Protein AF-A0AAW8KM52-F1 (afdb_monomer)

Mean predicted aligned error: 4.84 Å

pLDDT: mean 91.41, std 5.44, range [77.38, 97.88]

Solvent-accessible surface area (backbone atoms only — not comparable to full-atom values): 4736 Å² total; per-residue (Å²): 110,73,70,60,53,53,33,56,78,71,74,46,85,82,77,91,83,82,85,80,83,81,62,53,49,100,85,67,49,73,68,41,74,91,77,68,47,85,57,72,73,66,49,58,77,80,41,55,74,33,44,53,47,11,45,53,33,25,77,69,66,75,34,99,56,80,46,68,39,75,95,121

Radius of gyration: 17.04 Å; Cα contacts (8 Å, |Δi|>4): 51; chains: 1; bounding box: 33×34×41 Å

Foldseek 3Di:
DVVVVVCVVVVHDDDDDDDFDFDADPVRHGDDVVVVDDDCVVVVVPDDPQQVVLQSCVSRVVDVDRDGHDPD

Nearest PDB structures (foldseek):
  8h6j-assembly1_4S  TM=4.940E-01  e=5.062E+00  Homo sapiens

Sequence (72 aa):
PRQIYIQRLLGFDAPAYHHIPLLLDAQGRRLAKRDRDLDLSALSRAMTPQQILGMLAFSCGILSENRPASLD

Secondary structure (DSSP, 8-state):
-HHHHHHHHTTPPPPPP--PPPPB-TTSPBP-GGGT---HHHHTTTS-HHHHHHHHHHHTTSSSS-------

Structure (mmCIF, N/CA/C/O backbone):
data_AF-A0AAW8KM52-F1
#
_entry.id   AF-A0AAW8KM52-F1
#
loop_
_atom_site.group_PDB
_atom_site.id
_atom_site.type_symbol
_atom_site.label_atom_id
_atom_site.label_alt_id
_atom_site.label_comp_id
_atom_site.label_asym_id
_atom_site.label_entity_id
_atom_site.label_seq_id
_atom_site.pdbx_PDB_ins_code
_atom_site.Cartn_x
_atom_site.Cartn_y
_atom_site.Cartn_z
_atom_site.occupancy
_atom_site.B_iso_or_equiv
_atom_site.auth_seq_id
_atom_site.auth_comp_id
_atom_site.auth_asym_id
_atom_site.auth_atom_id
_atom_site.pdbx_PDB_model_num
ATOM 1 N N . PRO A 1 1 ? -13.323 -4.625 15.262 1.00 86.44 1 PRO A N 1
ATOM 2 C CA . PRO A 1 1 ? -11.845 -4.448 15.315 1.00 86.44 1 PRO A CA 1
ATOM 3 C C . PRO A 1 1 ? -11.415 -3.702 16.588 1.00 86.44 1 PRO A C 1
ATOM 5 O O . PRO A 1 1 ? -12.133 -2.800 17.012 1.00 86.44 1 PRO A O 1
ATOM 8 N N . ARG A 1 2 ? -10.272 -4.060 17.195 1.00 94.56 2 ARG A N 1
ATOM 9 C CA . ARG A 1 2 ? -9.806 -3.456 18.466 1.00 94.56 2 ARG A CA 1
ATOM 10 C C . ARG A 1 2 ? -9.551 -1.945 18.361 1.00 94.56 2 ARG A C 1
ATOM 12 O O . ARG A 1 2 ? -9.871 -1.215 19.287 1.00 94.56 2 ARG A O 1
ATOM 19 N N . GLN A 1 3 ? -9.051 -1.478 17.215 1.00 94.62 3 GLN A N 1
ATOM 20 C CA . GLN A 1 3 ? -8.788 -0.055 16.955 1.00 94.62 3 GLN A CA 1
ATOM 21 C C . GLN A 1 3 ? -10.063 0.803 17.048 1.00 94.62 3 GLN A C 1
ATOM 23 O O . GLN A 1 3 ? -10.076 1.802 17.759 1.00 94.62 3 GLN A O 1
ATOM 28 N N . ILE A 1 4 ? -11.152 0.362 16.406 1.00 95.38 4 ILE A N 1
ATOM 29 C CA . ILE A 1 4 ? -12.455 1.054 16.426 1.00 95.38 4 ILE A CA 1
ATOM 30 C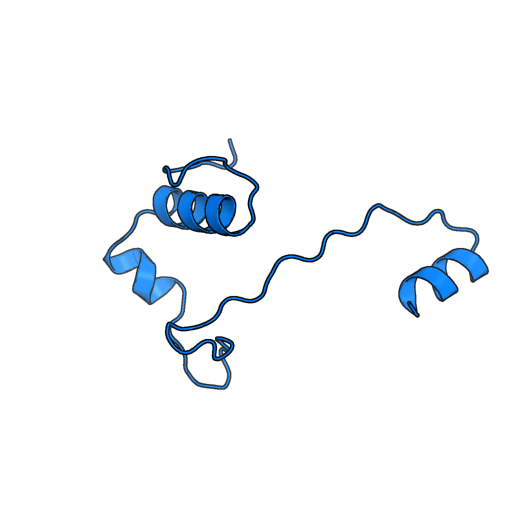 C . ILE A 1 4 ? -13.054 1.070 17.838 1.00 95.38 4 ILE A C 1
ATOM 32 O O . ILE A 1 4 ? -13.652 2.058 18.249 1.00 95.38 4 ILE A O 1
ATOM 36 N N . TYR A 1 5 ? -12.891 -0.020 18.5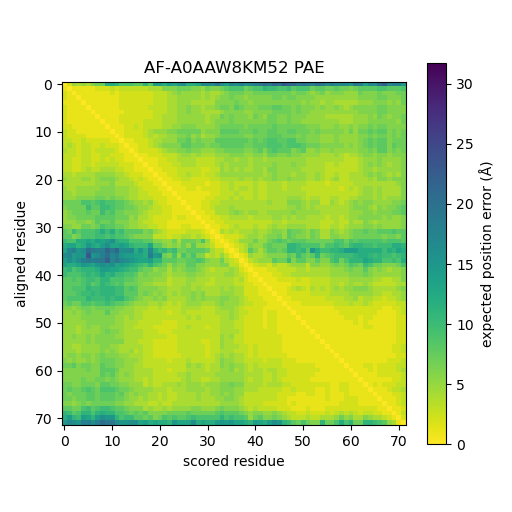95 1.00 95.19 5 TYR A N 1
ATOM 37 C CA . TYR A 1 5 ? -13.376 -0.090 19.974 1.00 95.19 5 TYR A CA 1
ATOM 38 C C . TYR A 1 5 ? -12.727 0.984 20.862 1.00 95.19 5 TYR A C 1
ATOM 40 O O . TYR A 1 5 ? -13.429 1.669 21.597 1.00 95.19 5 TYR A O 1
ATOM 48 N N . ILE A 1 6 ? -11.413 1.187 20.731 1.00 96.31 6 ILE A N 1
ATOM 49 C CA . ILE A 1 6 ? -10.681 2.221 21.477 1.00 96.31 6 ILE A CA 1
ATOM 50 C C . ILE A 1 6 ? -11.146 3.630 21.083 1.00 96.31 6 ILE A C 1
ATOM 52 O O . ILE A 1 6 ? -11.387 4.446 21.964 1.00 96.31 6 ILE A O 1
ATOM 56 N N . GLN A 1 7 ? -11.326 3.912 19.788 1.00 97.00 7 GLN A N 1
ATOM 57 C CA . GLN A 1 7 ? -11.806 5.226 19.325 1.00 97.00 7 GLN A CA 1
ATOM 58 C C . GLN A 1 7 ? -13.158 5.593 19.939 1.00 97.00 7 GLN A C 1
ATOM 60 O O . GLN A 1 7 ? -13.319 6.700 20.442 1.00 97.00 7 GLN A O 1
ATOM 65 N N . ARG A 1 8 ? -14.086 4.629 19.999 1.00 95.94 8 ARG A N 1
ATOM 66 C CA . ARG A 1 8 ? -15.403 4.821 20.622 1.00 95.94 8 ARG A CA 1
ATOM 67 C C . ARG A 1 8 ? -15.307 5.144 22.110 1.00 95.94 8 ARG A C 1
ATOM 69 O O . ARG A 1 8 ? -15.995 6.045 22.569 1.00 95.94 8 ARG A O 1
ATOM 76 N N . LEU A 1 9 ? -14.457 4.431 22.854 1.00 97.88 9 LEU A N 1
ATOM 77 C CA . LEU A 1 9 ? -14.257 4.696 24.284 1.00 97.88 9 LEU A CA 1
ATOM 78 C C . LEU A 1 9 ? -13.684 6.092 24.548 1.00 97.88 9 LEU A C 1
ATOM 80 O O . LEU A 1 9 ? -13.966 6.681 25.584 1.00 97.88 9 LEU A O 1
ATOM 84 N N . LEU A 1 10 ? -12.885 6.605 23.615 1.00 97.69 10 LEU A N 1
ATOM 85 C CA . LEU A 1 10 ? -12.257 7.919 23.710 1.00 97.69 10 LEU A CA 1
ATOM 86 C C . LEU A 1 10 ? -13.102 9.047 23.093 1.00 97.69 10 LEU A C 1
ATOM 88 O O . LEU A 1 10 ? -12.669 10.194 23.115 1.00 97.69 10 LEU A O 1
ATOM 92 N N . GLY A 1 11 ? -14.288 8.747 22.551 1.00 97.56 11 GLY A N 1
ATOM 93 C CA . GLY A 1 11 ? -15.167 9.745 21.933 1.00 97.56 11 GLY A CA 1
ATOM 94 C C . GLY A 1 11 ? -14.667 10.290 20.591 1.00 97.56 11 GLY A C 1
ATOM 95 O O . GLY A 1 11 ? -15.062 11.385 20.203 1.00 97.56 11 GLY A O 1
ATOM 96 N N . PHE A 1 12 ? -13.802 9.554 19.887 1.00 97.31 12 PHE A N 1
ATOM 97 C CA . PHE A 1 12 ? -13.333 9.924 18.551 1.00 97.31 12 PHE A CA 1
ATOM 98 C C . PHE A 1 12 ? -14.197 9.304 17.451 1.00 97.31 12 PHE A C 1
ATOM 100 O O . PHE A 1 12 ? -14.635 8.154 17.559 1.00 97.31 12 PHE A O 1
ATOM 107 N N . ASP A 1 13 ? -14.350 10.040 16.350 1.00 95.12 13 ASP A N 1
ATOM 108 C CA . ASP A 1 13 ? -14.900 9.505 15.107 1.00 95.12 13 ASP A CA 1
ATOM 109 C C . ASP A 1 13 ? -13.951 8.483 14.472 1.00 95.12 13 ASP A C 1
ATOM 111 O O . ASP A 1 13 ? -12.724 8.580 14.576 1.00 95.12 13 ASP A O 1
ATOM 115 N N . ALA A 1 14 ? -14.530 7.496 13.784 1.00 93.12 14 ALA A N 1
ATOM 116 C CA . ALA A 1 14 ? -13.758 6.504 13.050 1.00 93.12 14 ALA A CA 1
ATOM 117 C C . ALA A 1 14 ? -13.479 6.985 11.615 1.00 93.12 14 ALA A C 1
ATOM 119 O O . ALA A 1 14 ? -14.431 7.292 10.892 1.00 93.12 14 ALA A O 1
ATOM 120 N N . PRO A 1 15 ? -12.212 7.009 11.159 1.00 93.69 15 PRO A N 1
ATOM 121 C CA . PRO A 1 15 ? -11.898 7.326 9.772 1.00 93.69 15 PRO A CA 1
ATOM 122 C C . PRO A 1 15 ? -12.306 6.180 8.837 1.00 93.69 15 PRO A C 1
ATOM 124 O O . PRO A 1 15 ? -12.568 5.050 9.262 1.00 93.69 15 PRO A O 1
ATOM 127 N N . ALA A 1 16 ? -12.297 6.455 7.533 1.00 92.56 16 ALA A N 1
ATOM 128 C CA . ALA A 1 16 ? -12.373 5.404 6.528 1.00 92.56 16 ALA A CA 1
ATOM 129 C C . ALA A 1 16 ? -11.083 4.566 6.545 1.00 92.56 16 ALA A C 1
ATOM 131 O O . ALA A 1 16 ? -9.975 5.098 6.471 1.00 92.56 16 ALA A O 1
ATOM 132 N N . TYR A 1 17 ? -11.234 3.245 6.632 1.00 91.94 17 TYR A N 1
ATOM 133 C CA . TYR A 1 17 ? -10.123 2.299 6.583 1.00 91.94 17 TYR A CA 1
ATOM 134 C C . TYR A 1 17 ? -10.054 1.636 5.213 1.00 91.94 17 TYR A C 1
ATOM 136 O O . TYR A 1 17 ? -11.036 1.058 4.751 1.00 91.94 17 TYR A O 1
ATOM 144 N N . HIS A 1 18 ? -8.867 1.651 4.611 1.00 88.44 18 HIS A N 1
ATOM 145 C CA . HIS A 1 18 ? -8.563 0.895 3.401 1.00 88.44 18 HIS A CA 1
ATOM 146 C C . HIS A 1 18 ? -7.456 -0.117 3.692 1.00 88.44 18 HIS A C 1
ATOM 148 O O . HIS A 1 18 ? -6.448 0.206 4.322 1.00 88.44 18 HIS A O 1
ATOM 154 N N . HIS A 1 19 ? -7.647 -1.352 3.232 1.00 88.25 19 HIS A N 1
ATOM 155 C CA . HIS A 1 19 ? -6.663 -2.421 3.358 1.00 88.25 19 HIS A CA 1
ATOM 156 C C . HIS A 1 19 ? -6.030 -2.675 1.994 1.00 88.25 19 HIS A C 1
ATOM 158 O O . HIS A 1 19 ? -6.695 -3.147 1.077 1.00 88.25 19 HIS A O 1
ATOM 164 N N . ILE A 1 20 ? -4.746 -2.350 1.869 1.00 86.31 20 ILE A N 1
ATOM 165 C CA . ILE A 1 20 ? -3.971 -2.607 0.654 1.00 86.31 20 ILE A CA 1
ATOM 166 C C . ILE A 1 20 ? -3.575 -4.095 0.638 1.00 86.31 20 ILE A C 1
ATOM 168 O O . ILE A 1 20 ? -3.166 -4.615 1.684 1.00 86.31 20 ILE A O 1
ATOM 172 N N . PRO A 1 21 ? -3.703 -4.801 -0.502 1.00 85.62 21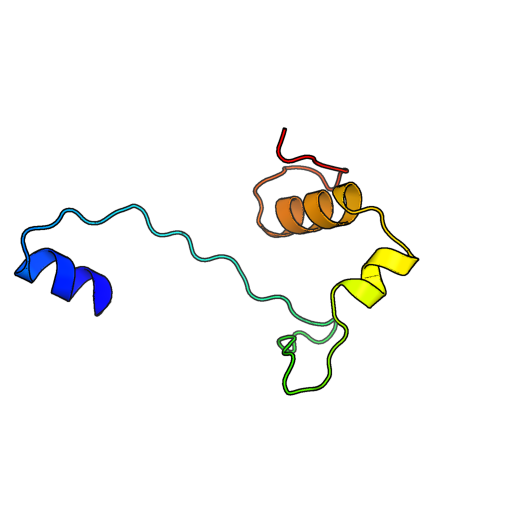 PRO A N 1
ATOM 173 C CA . PRO A 1 21 ? -3.304 -6.200 -0.606 1.00 85.62 21 PRO A CA 1
ATOM 174 C C . PRO A 1 21 ? -1.800 -6.389 -0.368 1.00 85.62 21 PRO A C 1
ATOM 176 O O . PRO A 1 21 ? -0.982 -5.495 -0.582 1.00 85.62 21 PRO A O 1
ATOM 179 N N . LEU A 1 22 ? -1.432 -7.590 0.074 1.00 89.44 22 LEU A N 1
ATOM 180 C CA . LEU A 1 22 ? -0.033 -7.977 0.236 1.00 89.44 22 LEU A CA 1
ATOM 181 C C . LEU A 1 22 ? 0.605 -8.263 -1.125 1.00 89.44 22 LEU A C 1
ATOM 183 O O . LEU A 1 22 ? -0.036 -8.840 -2.000 1.00 89.44 22 LEU A O 1
ATOM 187 N N . LEU A 1 23 ? 1.891 -7.935 -1.266 1.00 88.44 23 LEU A N 1
ATOM 188 C CA . LEU A 1 23 ? 2.678 -8.376 -2.414 1.00 88.44 23 LEU A CA 1
ATOM 189 C C . LEU A 1 23 ? 3.023 -9.859 -2.270 1.00 88.44 23 LEU A C 1
ATOM 191 O O . LEU A 1 23 ? 3.550 -10.294 -1.238 1.00 88.44 23 LEU A O 1
ATOM 195 N N . LEU A 1 24 ? 2.718 -10.616 -3.318 1.00 89.75 24 LEU A N 1
ATOM 196 C CA . LEU A 1 24 ? 2.959 -12.049 -3.410 1.00 89.75 24 LEU A CA 1
ATOM 197 C C . LEU A 1 24 ? 3.918 -12.334 -4.572 1.00 89.75 24 LEU A C 1
ATOM 199 O O . LEU A 1 24 ? 3.945 -11.584 -5.549 1.00 89.75 24 LEU A O 1
ATOM 203 N N . ASP A 1 25 ? 4.691 -13.412 -4.472 1.00 88.06 25 ASP A N 1
ATOM 204 C CA . ASP A 1 25 ? 5.413 -13.959 -5.620 1.00 88.06 25 ASP A CA 1
ATOM 205 C C . ASP A 1 25 ? 4.469 -14.698 -6.586 1.00 88.06 25 ASP A C 1
ATOM 207 O O . ASP A 1 25 ? 3.261 -14.814 -6.3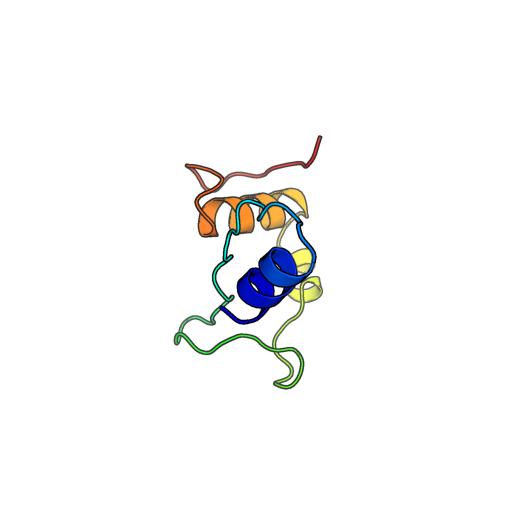58 1.00 88.06 25 ASP A O 1
ATOM 211 N N . ALA A 1 26 ? 5.025 -15.218 -7.683 1.00 88.75 26 ALA A N 1
ATOM 212 C CA . ALA A 1 26 ? 4.265 -15.936 -8.708 1.00 88.75 26 ALA A CA 1
ATOM 213 C C . ALA A 1 26 ? 3.584 -17.220 -8.191 1.00 88.75 26 ALA A C 1
ATOM 215 O O . ALA A 1 26 ? 2.699 -17.754 -8.856 1.00 88.75 26 ALA A O 1
ATOM 216 N N . GLN A 1 27 ? 3.981 -17.718 -7.019 1.00 92.75 27 GLN A N 1
ATOM 217 C CA . GLN A 1 27 ? 3.415 -18.895 -6.365 1.00 92.75 27 GLN A CA 1
ATOM 218 C C . GLN A 1 27 ? 2.441 -18.512 -5.238 1.00 92.75 27 GLN A C 1
ATOM 220 O O . GLN A 1 27 ? 1.927 -19.388 -4.544 1.00 92.75 27 GLN A O 1
ATOM 225 N N . GLY A 1 28 ? 2.162 -17.218 -5.047 1.00 90.25 28 GLY A N 1
ATOM 226 C CA . GLY A 1 28 ? 1.244 -16.722 -4.025 1.00 90.25 28 GLY A CA 1
ATOM 227 C C . GLY A 1 28 ? 1.859 -16.621 -2.627 1.00 90.25 28 GLY A C 1
ATOM 228 O O . GLY A 1 28 ? 1.142 -16.352 -1.660 1.00 90.25 28 GLY A O 1
ATOM 229 N N . ARG A 1 29 ? 3.174 -16.814 -2.477 1.00 93.06 29 ARG A N 1
ATOM 230 C CA . ARG A 1 29 ? 3.858 -16.639 -1.191 1.00 93.06 29 ARG A CA 1
ATOM 231 C C . ARG A 1 29 ? 4.081 -15.153 -0.935 1.00 93.06 29 ARG A C 1
ATOM 233 O O . ARG A 1 29 ? 4.522 -14.410 -1.806 1.00 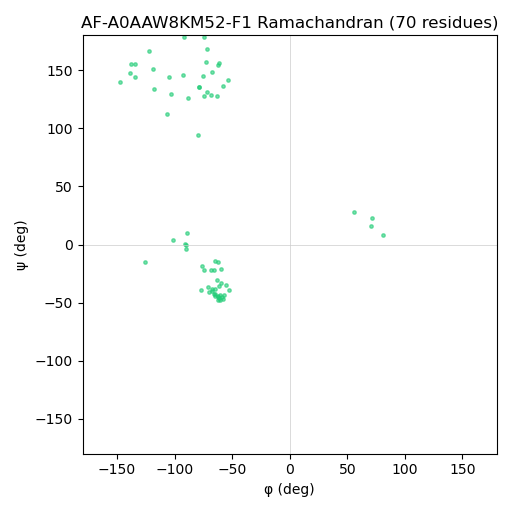93.06 29 ARG A O 1
ATOM 240 N N . ARG A 1 30 ? 3.799 -14.720 0.295 1.00 91.38 30 ARG A N 1
ATOM 241 C CA . ARG A 1 30 ? 4.007 -13.333 0.727 1.00 91.38 30 ARG A CA 1
ATOM 242 C C . ARG A 1 30 ? 5.486 -12.965 0.678 1.00 91.38 30 ARG A C 1
ATOM 244 O O . ARG A 1 30 ? 6.287 -13.626 1.332 1.00 91.38 30 ARG A O 1
ATOM 251 N N . LEU A 1 31 ? 5.797 -11.861 0.003 1.00 88.50 31 LEU A N 1
ATOM 252 C CA . LEU A 1 31 ? 7.140 -11.292 0.001 1.00 88.50 31 LEU A CA 1
ATOM 253 C C . LEU A 1 31 ? 7.456 -10.658 1.363 1.00 88.50 31 LEU A C 1
ATOM 255 O O . LEU A 1 31 ? 6.657 -9.884 1.904 1.00 88.50 31 LEU A O 1
ATOM 259 N N . ALA A 1 32 ? 8.619 -10.966 1.933 1.00 86.69 32 ALA A N 1
ATOM 260 C CA . ALA A 1 32 ? 9.070 -10.406 3.202 1.00 86.69 32 ALA A CA 1
ATOM 261 C C . ALA A 1 32 ? 10.596 -10.254 3.263 1.00 86.69 32 ALA A C 1
ATOM 263 O O . ALA A 1 32 ? 11.353 -11.158 2.925 1.00 86.69 32 ALA A O 1
ATOM 264 N N . LYS A 1 33 ? 11.068 -9.137 3.838 1.00 82.12 33 LYS A N 1
ATOM 265 C CA . LYS A 1 33 ? 12.511 -8.880 4.032 1.00 82.12 33 LYS A CA 1
ATOM 266 C C . LYS A 1 33 ? 13.229 -9.989 4.810 1.00 82.12 33 LYS A C 1
ATOM 268 O O . LYS A 1 33 ? 14.392 -10.272 4.545 1.00 82.12 33 LYS A O 1
ATOM 273 N N . ARG A 1 34 ? 12.544 -10.613 5.779 1.00 81.69 34 ARG A N 1
ATOM 274 C CA . ARG A 1 34 ? 13.093 -11.711 6.595 1.00 81.69 34 ARG A CA 1
ATOM 275 C C . ARG A 1 34 ? 13.506 -12.910 5.746 1.00 81.69 34 ARG A C 1
ATOM 277 O O . ARG A 1 34 ? 14.493 -13.564 6.066 1.00 81.69 34 ARG A O 1
ATOM 284 N N . ASP A 1 35 ? 12.782 -13.147 4.661 1.00 79.75 35 ASP A N 1
ATOM 285 C CA . ASP A 1 35 ? 12.987 -14.300 3.794 1.00 79.75 35 ASP A CA 1
ATOM 286 C C . ASP A 1 35 ? 14.017 -13.982 2.688 1.00 79.75 35 ASP A C 1
ATOM 288 O O . ASP A 1 35 ? 14.227 -14.777 1.779 1.00 79.75 35 ASP A O 1
ATOM 292 N N . ARG A 1 36 ? 14.709 -12.829 2.802 1.00 77.38 36 ARG A N 1
ATOM 293 C CA . ARG A 1 36 ? 15.690 -12.295 1.842 1.00 77.38 36 ARG A CA 1
ATOM 294 C C . ARG A 1 36 ? 15.128 -12.135 0.425 1.00 77.38 36 ARG A C 1
ATOM 296 O O . ARG A 1 36 ? 15.884 -12.198 -0.542 1.00 77.38 36 ARG A O 1
ATOM 303 N N . ASP A 1 37 ? 13.818 -11.912 0.312 1.00 78.62 37 ASP A N 1
ATOM 304 C CA . ASP A 1 37 ? 13.190 -11.580 -0.964 1.00 78.62 37 ASP A CA 1
ATOM 305 C C . ASP A 1 37 ? 13.756 -10.265 -1.530 1.00 78.62 37 ASP A C 1
ATOM 307 O O . ASP A 1 37 ? 14.262 -9.409 -0.796 1.00 78.62 37 ASP A O 1
ATOM 311 N N . LEU A 1 38 ? 13.652 -10.117 -2.854 1.00 77.56 38 LEU A N 1
ATOM 312 C CA . LEU A 1 38 ? 14.144 -8.953 -3.588 1.00 77.56 38 LEU A CA 1
ATOM 313 C C . LEU A 1 38 ? 13.507 -7.659 -3.068 1.00 77.56 38 LEU A C 1
ATOM 315 O O . LEU A 1 38 ? 12.298 -7.581 -2.842 1.00 77.56 38 LEU A O 1
ATOM 319 N N . ASP A 1 39 ? 14.329 -6.626 -2.907 1.00 82.56 39 ASP A N 1
ATOM 320 C CA . ASP A 1 39 ? 13.866 -5.285 -2.577 1.00 82.56 39 ASP A CA 1
ATOM 321 C C . ASP A 1 39 ? 13.617 -4.448 -3.846 1.00 82.56 39 ASP A C 1
ATOM 323 O O . ASP A 1 39 ? 13.837 -4.883 -4.981 1.00 82.56 39 ASP A O 1
ATOM 327 N N . LEU A 1 40 ? 13.165 -3.206 -3.657 1.00 83.88 40 LEU A N 1
ATOM 328 C CA . LEU A 1 40 ? 12.923 -2.280 -4.766 1.00 83.88 40 LEU A CA 1
ATOM 329 C C . LEU A 1 40 ? 14.183 -1.993 -5.603 1.00 83.88 40 LEU A C 1
ATOM 331 O O . LEU A 1 40 ? 14.045 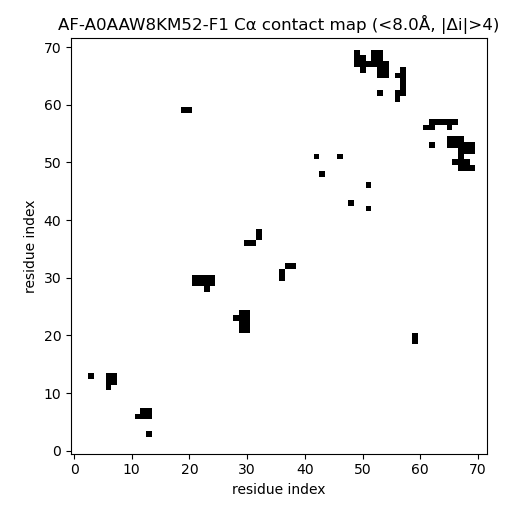-1.600 -6.760 1.00 83.88 40 LEU A O 1
ATOM 335 N N . SER A 1 41 ? 15.394 -2.213 -5.070 1.00 84.94 41 SER A N 1
ATOM 336 C CA . SER A 1 41 ? 16.638 -2.018 -5.828 1.00 84.94 41 SER A CA 1
ATOM 337 C C . SER A 1 41 ? 16.805 -3.043 -6.949 1.00 84.94 41 SER A C 1
ATOM 339 O O . SER A 1 41 ? 17.523 -2.799 -7.917 1.00 84.94 41 SER A O 1
ATOM 341 N N . ALA A 1 42 ? 16.138 -4.196 -6.851 1.00 87.94 42 ALA A N 1
ATOM 342 C CA . ALA A 1 42 ? 16.085 -5.156 -7.942 1.00 87.94 42 ALA A CA 1
ATOM 343 C C . ALA A 1 42 ? 15.231 -4.625 -9.103 1.00 87.94 42 ALA A C 1
ATOM 345 O O . ALA A 1 42 ? 15.625 -4.756 -10.261 1.00 87.94 42 ALA A O 1
ATOM 346 N N . LEU A 1 43 ? 14.102 -3.976 -8.793 1.00 88.75 43 LEU A N 1
ATOM 347 C CA . LEU A 1 43 ? 13.207 -3.389 -9.793 1.00 88.75 43 LEU A CA 1
ATOM 348 C C . LEU A 1 43 ? 13.813 -2.147 -10.450 1.00 88.75 43 LEU A C 1
ATOM 350 O O . LEU A 1 43 ? 13.676 -1.975 -11.658 1.00 88.75 43 LEU A O 1
ATOM 354 N N . SER A 1 44 ? 14.545 -1.318 -9.699 1.00 89.25 44 SER A N 1
ATOM 355 C CA . SER A 1 44 ? 15.159 -0.095 -10.238 1.00 89.25 44 SER A CA 1
ATOM 356 C C . SER A 1 44 ? 16.233 -0.346 -11.304 1.00 89.25 44 SER A C 1
ATOM 358 O O . SER A 1 44 ? 16.606 0.576 -12.022 1.00 89.25 44 SER A O 1
ATOM 360 N N . ARG A 1 45 ? 16.721 -1.588 -11.446 1.00 93.00 45 ARG A N 1
ATOM 361 C CA . ARG A 1 45 ? 17.637 -1.985 -12.532 1.00 93.00 45 ARG A CA 1
ATOM 362 C C . ARG A 1 45 ? 16.939 -2.118 -13.885 1.00 93.00 45 ARG A C 1
ATOM 364 O O . ARG A 1 45 ? 17.616 -2.077 -14.906 1.00 93.00 45 ARG A O 1
ATOM 371 N N . ALA A 1 46 ? 15.621 -2.316 -13.891 1.00 93.88 46 ALA A N 1
ATOM 372 C CA . ALA A 1 46 ? 14.837 -2.595 -15.094 1.00 93.88 46 ALA A CA 1
ATOM 373 C C . ALA A 1 46 ? 13.648 -1.638 -15.293 1.00 93.88 46 ALA A C 1
ATOM 375 O O . ALA A 1 46 ? 13.079 -1.601 -16.380 1.00 93.88 46 ALA A O 1
ATOM 376 N N . MET A 1 47 ? 13.260 -0.880 -14.265 1.00 95.44 47 MET A N 1
ATOM 377 C CA . MET A 1 47 ? 12.079 -0.017 -14.275 1.00 95.44 47 MET A CA 1
ATOM 378 C C . MET A 1 47 ? 12.392 1.359 -13.692 1.00 95.44 47 MET A C 1
ATOM 380 O O . MET A 1 47 ? 13.133 1.489 -12.716 1.00 95.44 47 MET A O 1
ATOM 384 N N . THR A 1 48 ? 11.772 2.394 -14.254 1.00 95.81 48 THR A N 1
ATOM 385 C CA . THR A 1 48 ? 11.785 3.736 -13.669 1.00 95.81 48 THR A CA 1
ATOM 386 C C . THR A 1 48 ? 10.888 3.796 -12.426 1.00 95.81 48 THR A C 1
ATOM 388 O O . THR A 1 48 ? 9.935 3.015 -12.309 1.00 95.81 48 THR A O 1
ATOM 391 N N . PRO A 1 49 ? 11.117 4.747 -11.501 1.00 94.94 49 PRO A N 1
ATOM 392 C CA . PRO A 1 49 ? 10.234 4.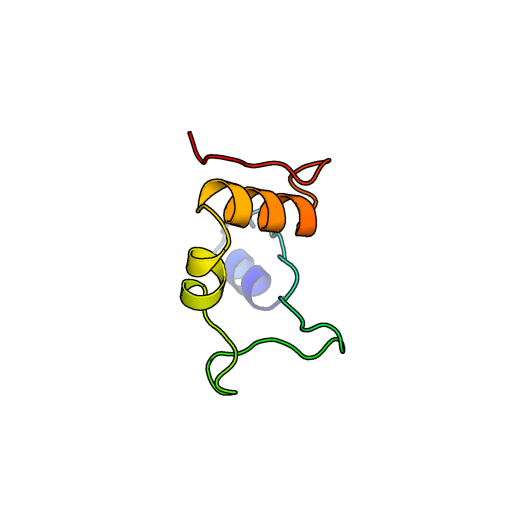951 -10.352 1.00 94.94 49 PRO A CA 1
ATOM 393 C C . PRO A 1 49 ? 8.760 5.125 -10.744 1.00 94.94 49 PRO A C 1
ATOM 395 O O . PRO A 1 49 ? 7.879 4.563 -10.098 1.00 94.94 49 PRO A O 1
ATOM 398 N N . GLN A 1 50 ? 8.491 5.833 -11.844 1.00 97.06 50 GLN A N 1
ATOM 399 C CA . GLN A 1 50 ? 7.142 6.071 -12.352 1.00 97.06 50 GLN A CA 1
ATOM 400 C C . GLN A 1 50 ? 6.481 4.787 -12.859 1.00 97.06 50 GLN A C 1
ATOM 402 O O . GLN A 1 50 ? 5.284 4.586 -12.654 1.00 97.06 50 GLN A O 1
ATOM 407 N N . GLN A 1 51 ? 7.246 3.900 -13.504 1.00 96.75 51 GLN A N 1
ATOM 408 C CA . GLN A 1 51 ? 6.756 2.584 -13.921 1.00 96.75 51 GLN A CA 1
ATOM 409 C C . GLN A 1 51 ? 6.427 1.705 -12.711 1.00 96.75 51 GLN A C 1
ATOM 411 O O . GLN A 1 51 ? 5.383 1.058 -12.697 1.00 96.75 51 GLN A O 1
ATOM 416 N N . ILE A 1 52 ? 7.283 1.707 -11.682 1.00 94.56 52 ILE A N 1
ATOM 417 C CA . ILE A 1 52 ? 7.042 0.956 -10.441 1.00 94.56 52 ILE A CA 1
ATOM 418 C C . ILE A 1 52 ? 5.779 1.475 -9.744 1.00 94.56 52 ILE A C 1
ATOM 420 O O . ILE A 1 52 ? 4.915 0.684 -9.371 1.00 94.56 52 ILE A O 1
ATOM 424 N N . LEU A 1 53 ? 5.643 2.796 -9.604 1.00 95.19 53 LEU A N 1
ATOM 425 C CA . LEU A 1 53 ? 4.478 3.416 -8.974 1.00 95.19 53 L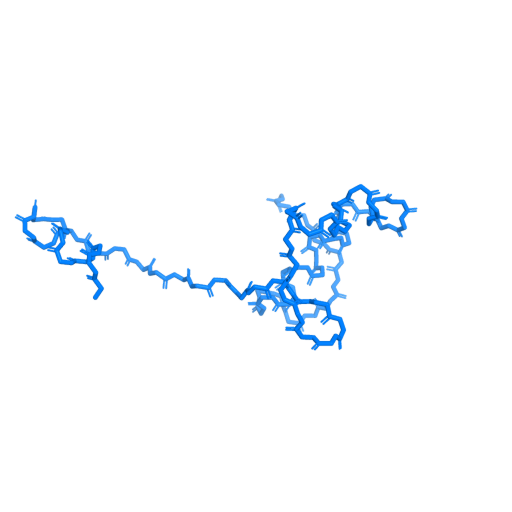EU A CA 1
ATOM 426 C C . LEU A 1 53 ? 3.187 3.096 -9.735 1.00 95.19 53 LEU A C 1
ATOM 428 O O . LEU A 1 53 ? 2.198 2.692 -9.128 1.00 95.19 53 LEU A O 1
ATOM 432 N N . GLY A 1 54 ? 3.217 3.226 -11.061 1.00 96.38 54 GLY A N 1
ATOM 433 C CA . GLY A 1 54 ? 2.098 2.898 -11.937 1.00 96.38 54 GLY A CA 1
ATOM 434 C C . GLY A 1 54 ? 1.637 1.448 -11.810 1.00 96.38 54 GLY A C 1
ATOM 435 O O . GLY A 1 54 ? 0.449 1.184 -11.619 1.00 96.38 54 GLY A O 1
ATOM 436 N N . MET A 1 55 ? 2.590 0.514 -11.822 1.00 95.00 55 MET A N 1
ATOM 437 C CA . MET A 1 55 ? 2.331 -0.913 -11.637 1.00 95.00 55 MET A CA 1
ATOM 438 C C . MET A 1 55 ? 1.662 -1.204 -10.286 1.00 95.00 55 MET A C 1
ATOM 440 O O . MET A 1 55 ? 0.682 -1.945 -10.239 1.00 95.00 55 MET A O 1
ATOM 444 N N . LEU A 1 56 ? 2.158 -0.606 -9.196 1.00 92.50 56 LEU A N 1
ATOM 445 C CA . LEU A 1 56 ? 1.589 -0.782 -7.853 1.00 92.50 56 LEU A CA 1
ATOM 446 C C . LEU A 1 56 ? 0.194 -0.155 -7.728 1.00 92.50 56 LEU A C 1
ATOM 448 O O . LEU A 1 56 ? -0.700 -0.738 -7.117 1.00 92.50 56 LEU A O 1
ATOM 452 N N . ALA A 1 57 ? -0.016 1.022 -8.315 1.00 94.31 57 ALA A N 1
ATOM 453 C CA . ALA A 1 57 ? -1.314 1.685 -8.306 1.00 94.31 57 ALA A CA 1
ATOM 454 C C . ALA A 1 57 ? -2.359 0.876 -9.090 1.00 94.31 57 ALA A C 1
ATOM 456 O O . ALA A 1 57 ? -3.478 0.687 -8.611 1.00 94.31 57 ALA A O 1
ATOM 457 N N . PHE A 1 58 ? -1.984 0.336 -10.252 1.00 94.38 58 PHE A N 1
ATOM 458 C CA . PHE A 1 58 ? -2.831 -0.573 -11.022 1.00 94.38 58 PHE A CA 1
ATOM 459 C C . PHE A 1 58 ? -3.142 -1.859 -10.244 1.00 94.38 58 PHE A C 1
ATOM 461 O O . PHE A 1 58 ? -4.303 -2.249 -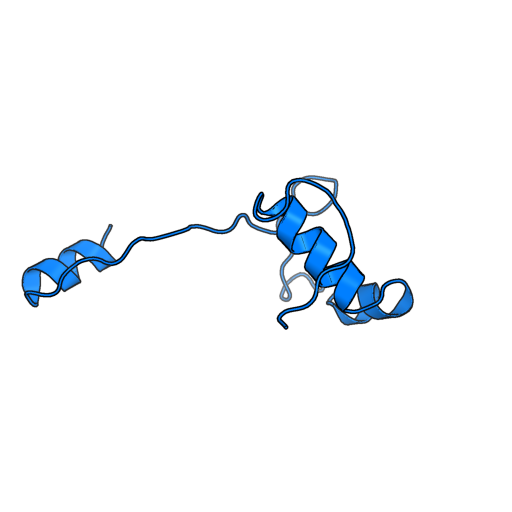10.149 1.00 94.38 58 PHE A O 1
ATOM 468 N N . SER A 1 59 ? -2.148 -2.484 -9.598 1.00 91.75 59 SER A N 1
ATOM 469 C CA . SER A 1 59 ? -2.375 -3.713 -8.821 1.00 91.75 59 SER A CA 1
ATOM 470 C C . SER A 1 59 ? -3.268 -3.502 -7.593 1.00 91.75 59 SER A C 1
ATOM 472 O O . SER A 1 59 ? -3.864 -4.453 -7.095 1.00 91.75 59 SER A O 1
ATOM 474 N N . CYS A 1 60 ? -3.360 -2.267 -7.095 1.00 91.75 60 CYS A N 1
ATOM 475 C CA . CYS A 1 60 ? -4.262 -1.884 -6.008 1.00 91.75 60 CYS A CA 1
ATOM 476 C C . CYS A 1 60 ? -5.643 -1.411 -6.497 1.00 91.75 60 CYS A C 1
ATOM 478 O O . CYS A 1 60 ? -6.471 -1.039 -5.669 1.00 91.75 60 CYS A O 1
ATOM 480 N N . GLY A 1 61 ? -5.893 -1.386 -7.812 1.00 91.81 61 GLY A N 1
ATOM 481 C CA . GLY A 1 61 ? -7.136 -0.874 -8.398 1.00 91.81 61 GLY A CA 1
ATOM 482 C C . GLY A 1 61 ? -7.297 0.648 -8.312 1.00 91.81 61 GLY A C 1
ATOM 483 O O . GLY A 1 61 ? -8.402 1.153 -8.482 1.00 91.81 61 GLY A O 1
ATOM 484 N N . ILE A 1 62 ? -6.216 1.386 -8.036 1.00 92.38 62 ILE A N 1
ATOM 485 C CA . ILE A 1 62 ? -6.206 2.858 -8.009 1.00 92.38 62 ILE A CA 1
ATOM 486 C C . ILE A 1 62 ? -6.193 3.409 -9.440 1.00 92.38 62 ILE A C 1
ATOM 488 O O . ILE A 1 62 ? -6.860 4.397 -9.735 1.00 92.38 62 ILE A O 1
ATOM 492 N N . LEU A 1 63 ? -5.443 2.759 -10.336 1.00 95.69 63 LEU A N 1
ATOM 493 C CA . LEU A 1 63 ? -5.465 3.030 -11.773 1.00 95.69 63 LEU A CA 1
ATOM 494 C C . LEU A 1 63 ? -6.231 1.928 -12.505 1.00 95.69 63 LEU A C 1
ATOM 496 O O . LEU A 1 63 ? -6.116 0.756 -12.155 1.00 95.69 63 LEU A O 1
ATOM 500 N N . SER A 1 64 ? -6.962 2.303 -13.556 1.00 96.75 64 SER A N 1
ATOM 501 C CA . SER A 1 64 ? -7.674 1.364 -14.435 1.00 96.75 64 SER A CA 1
ATOM 502 C C . SER A 1 64 ? -6.757 0.638 -15.420 1.00 96.75 64 SER A C 1
ATOM 504 O O . SER A 1 64 ? -7.141 -0.387 -15.973 1.00 96.75 64 SER A O 1
ATOM 506 N N . GLU A 1 65 ? -5.554 1.166 -15.651 1.00 97.12 65 GLU A N 1
ATOM 507 C CA . GLU A 1 65 ? -4.585 0.652 -16.616 1.00 97.12 65 GLU A CA 1
ATOM 508 C C . GLU A 1 65 ? -3.171 0.685 -16.033 1.00 97.12 65 GLU A C 1
ATOM 510 O O . GLU A 1 65 ? -2.817 1.586 -15.266 1.00 97.12 65 GLU A O 1
ATOM 515 N N . ASN A 1 66 ? -2.343 -0.283 -16.430 1.00 97.38 66 ASN A N 1
ATOM 516 C CA . ASN A 1 66 ? -0.941 -0.336 -16.037 1.00 97.38 66 ASN A CA 1
ATOM 517 C C . ASN A 1 66 ? -0.107 0.628 -16.893 1.00 97.38 66 ASN A C 1
ATOM 519 O O . ASN A 1 66 ? 0.341 0.283 -17.987 1.00 97.38 66 ASN A O 1
ATOM 523 N N . ARG A 1 67 ? 0.095 1.844 -16.388 1.00 97.69 67 ARG A N 1
ATOM 524 C CA . ARG A 1 67 ? 0.876 2.903 -17.040 1.00 97.69 67 ARG A CA 1
ATOM 525 C C . ARG A 1 67 ? 1.753 3.634 -16.025 1.00 97.69 67 ARG A C 1
ATOM 527 O O . ARG A 1 67 ? 1.372 3.678 -14.857 1.00 97.69 67 ARG A O 1
ATOM 534 N N . PRO A 1 68 ? 2.873 4.259 -16.438 1.00 97.81 68 PRO A N 1
ATOM 535 C CA . PRO A 1 68 ? 3.670 5.089 -15.540 1.00 97.81 68 PRO A CA 1
ATOM 536 C C . PRO A 1 68 ? 2.827 6.171 -14.846 1.00 97.81 68 PRO A C 1
ATOM 538 O O . PRO A 1 68 ? 1.938 6.768 -15.463 1.00 97.81 68 PRO A O 1
ATOM 541 N N . ALA A 1 69 ? 3.124 6.428 -13.574 1.00 97.19 69 ALA A N 1
ATOM 542 C CA . ALA A 1 69 ? 2.438 7.414 -12.742 1.00 97.19 69 ALA A CA 1
ATOM 543 C C . ALA A 1 69 ? 3.436 8.280 -11.958 1.00 97.19 69 ALA A C 1
ATOM 545 O O . ALA A 1 69 ? 4.553 7.839 -11.686 1.00 97.19 69 ALA A O 1
ATOM 546 N N . SER A 1 70 ? 3.023 9.494 -11.586 1.00 94.69 70 SER A N 1
ATOM 547 C CA . SER A 1 70 ? 3.734 10.372 -10.646 1.00 94.69 70 SER A CA 1
ATOM 548 C C . SER A 1 70 ? 2.822 10.724 -9.468 1.00 94.69 70 SER A C 1
ATOM 550 O O . SER A 1 70 ? 1.619 10.467 -9.528 1.00 94.69 70 SER A O 1
ATOM 552 N N . LEU A 1 71 ? 3.404 11.272 -8.401 1.00 87.94 71 LEU A N 1
ATOM 553 C CA . LEU A 1 71 ? 2.669 11.816 -7.250 1.00 87.94 71 LEU A CA 1
ATOM 554 C C . LEU A 1 71 ? 2.320 13.306 -7.414 1.00 87.94 71 LEU A C 1
ATOM 556 O O . LEU A 1 71 ? 1.673 13.862 -6.528 1.00 87.94 71 LEU A O 1
ATOM 560 N N . ASP A 1 72 ? 2.782 13.916 -8.508 1.00 79.94 72 ASP A N 1
ATOM 561 C CA . ASP A 1 72 ? 2.550 15.321 -8.862 1.00 79.94 72 ASP A CA 1
ATOM 562 C C . ASP A 1 72 ? 1.147 15.559 -9.442 1.00 79.94 72 ASP A C 1
ATOM 564 O O . ASP A 1 72 ? 0.632 14.656 -10.150 1.00 79.94 72 ASP A O 1
#